Protein AF-A0A919HQS0-F1 (afdb_monomer_lite)

InterPro domains:
  IPR010987 Glutathione S-transferase, C-terminal-like [PS50405] (1-66)
  IPR036282 Glutathione S-transferase, C-terminal domain superfamily [SSF47616] (2-63)

Foldseek 3Di:
DVLVVLVVAVEPVGPDDDDSCVVCLLVVVVVVVPDPDDDDSPSVVSSNVVLVPDPCCCVPRVDDDD

Sequence (66 aa):
MLDDELAKTPWLSGEQFGLGDIAVAPFVYNLLSILDSWQPRPHLQRWYQQISQRPAWREVVQIPVT

Structure (mmCIF, N/CA/C/O backbone):
data_AF-A0A919HQS0-F1
#
_entry.id   AF-A0A919HQS0-F1
#
loop_
_atom_site.group_PDB
_atom_site.id
_atom_site.type_symbol
_atom_site.label_atom_id
_atom_site.label_alt_id
_atom_site.label_comp_id
_atom_site.label_asym_id
_atom_site.label_entity_id
_atom_site.label_seq_id
_atom_site.pdbx_PDB_ins_code
_atom_site.Cartn_x
_atom_site.Cartn_y
_atom_site.Cartn_z
_atom_site.occupancy
_atom_site.B_iso_or_equiv
_atom_site.auth_seq_id
_atom_site.auth_comp_id
_atom_site.auth_asym_id
_atom_site.auth_atom_id
_atom_site.pdbx_PDB_model_num
ATOM 1 N N . MET A 1 1 ? -0.355 -11.495 6.356 1.00 84.56 1 MET A N 1
ATOM 2 C CA . MET A 1 1 ? 0.150 -10.445 7.265 1.00 84.56 1 MET A CA 1
ATOM 3 C C . MET A 1 1 ? -0.266 -9.049 6.825 1.00 84.56 1 MET A C 1
ATOM 5 O O . MET A 1 1 ? -1.093 -8.483 7.512 1.00 84.56 1 MET A O 1
ATOM 9 N N . LEU A 1 2 ? 0.229 -8.481 5.712 1.00 93.62 2 LEU A N 1
ATOM 10 C CA . LEU A 1 2 ? -0.111 -7.084 5.364 1.00 93.62 2 LEU A CA 1
ATOM 11 C C . LEU A 1 2 ? -1.604 -6.872 5.049 1.00 93.62 2 LEU A C 1
ATOM 13 O O . LEU A 1 2 ? -2.211 -5.931 5.544 1.00 93.62 2 LEU A O 1
ATOM 17 N N . ASP A 1 3 ? -2.196 -7.773 4.261 1.00 96.50 3 ASP A N 1
ATOM 18 C CA . ASP A 1 3 ? -3.632 -7.741 3.943 1.00 96.50 3 ASP A CA 1
ATOM 19 C C . ASP A 1 3 ? -4.503 -7.935 5.198 1.00 96.50 3 ASP A C 1
ATOM 21 O O . ASP A 1 3 ? -5.510 -7.254 5.352 1.00 96.50 3 ASP A O 1
ATOM 25 N N . ASP A 1 4 ? -4.063 -8.784 6.135 1.00 96.62 4 ASP A N 1
ATOM 26 C CA . ASP A 1 4 ? -4.769 -9.042 7.398 1.00 96.62 4 ASP A CA 1
ATOM 27 C C . ASP A 1 4 ? -4.736 -7.830 8.341 1.00 96.62 4 ASP A C 1
ATOM 29 O O . ASP A 1 4 ? -5.710 -7.563 9.041 1.00 96.62 4 ASP A O 1
ATOM 33 N N . GLU A 1 5 ? -3.634 -7.072 8.373 1.00 96.38 5 GLU A N 1
ATOM 34 C CA . GLU A 1 5 ? -3.579 -5.820 9.139 1.00 96.38 5 GLU A CA 1
ATOM 35 C C . GLU A 1 5 ? -4.451 -4.736 8.493 1.00 96.38 5 GLU A C 1
ATOM 37 O O . GLU A 1 5 ? -5.231 -4.074 9.177 1.00 96.38 5 GLU A O 1
ATOM 42 N N . LEU A 1 6 ? -4.421 -4.628 7.162 1.00 97.81 6 LEU A N 1
ATOM 43 C CA . LEU A 1 6 ? -5.267 -3.699 6.403 1.00 97.81 6 LEU A CA 1
ATOM 44 C C . LEU A 1 6 ? -6.758 -4.077 6.390 1.00 97.81 6 LEU A C 1
ATOM 46 O O . LEU A 1 6 ? -7.586 -3.282 5.929 1.00 97.81 6 LEU A O 1
ATOM 50 N N . ALA A 1 7 ? -7.103 -5.272 6.876 1.00 97.94 7 ALA A N 1
ATOM 51 C CA . ALA A 1 7 ? -8.474 -5.667 7.174 1.00 97.94 7 ALA A CA 1
ATOM 52 C C . ALA A 1 7 ? -8.986 -5.025 8.474 1.00 97.94 7 ALA A C 1
ATOM 54 O O . ALA A 1 7 ? -10.184 -4.785 8.609 1.00 97.94 7 ALA A O 1
ATOM 55 N N . LYS A 1 8 ? -8.088 -4.734 9.426 1.00 97.56 8 LYS A N 1
ATOM 56 C CA . LYS A 1 8 ? -8.421 -4.136 10.728 1.00 97.56 8 LYS A CA 1
ATOM 57 C C . LYS A 1 8 ? -8.406 -2.613 10.677 1.00 97.56 8 LYS A C 1
ATOM 59 O O . LYS A 1 8 ? -9.218 -1.977 11.343 1.00 97.56 8 LYS A O 1
ATOM 64 N N . THR A 1 9 ? -7.482 -2.030 9.913 1.00 97.19 9 THR A N 1
ATOM 65 C CA . THR A 1 9 ? -7.303 -0.576 9.823 1.00 97.19 9 THR A CA 1
ATOM 66 C C . THR A 1 9 ? -7.313 -0.087 8.373 1.00 97.19 9 THR A C 1
ATOM 68 O O . THR A 1 9 ? -6.857 -0.784 7.463 1.00 97.19 9 THR A O 1
ATOM 71 N N . PRO A 1 10 ? -7.816 1.135 8.110 1.00 96.75 10 PRO A N 1
ATOM 72 C CA . PRO A 1 10 ? -7.816 1.683 6.757 1.00 96.75 10 PRO A CA 1
ATOM 73 C C . PRO A 1 10 ? -6.393 1.945 6.240 1.00 96.75 10 PRO A C 1
ATOM 75 O O . PRO A 1 10 ? -6.154 1.797 5.040 1.00 96.75 10 PRO A O 1
ATOM 78 N N . TRP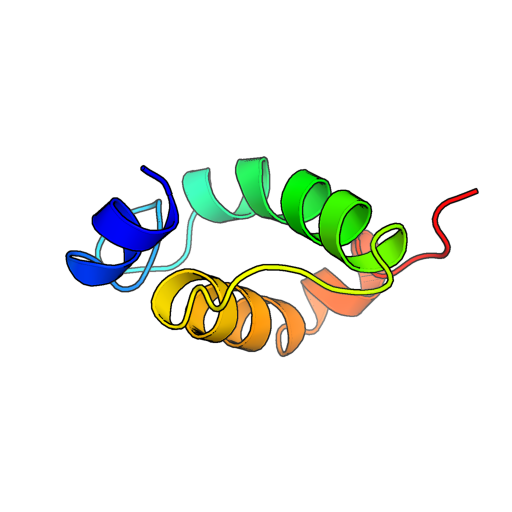 A 1 11 ? -5.451 2.269 7.124 1.00 98.12 11 TRP A N 1
ATOM 79 C CA . TRP A 1 11 ? -4.062 2.572 6.792 1.00 98.12 11 TRP A CA 1
ATOM 80 C C . TRP A 1 11 ? -3.105 1.777 7.678 1.00 98.12 11 TRP A C 1
ATOM 82 O O . TRP A 1 11 ? -3.454 1.384 8.794 1.00 98.12 11 TRP A O 1
ATOM 92 N N . LEU A 1 12 ? -1.869 1.589 7.218 1.00 97.19 12 LEU A N 1
ATOM 93 C CA . LEU A 1 12 ? -0.799 1.012 8.039 1.00 97.19 12 LEU A CA 1
ATOM 94 C C . LEU A 1 12 ? -0.417 1.941 9.193 1.00 97.19 12 LEU A C 1
ATOM 96 O O . LEU A 1 12 ? 0.080 1.484 10.217 1.00 97.19 12 LEU A O 1
ATOM 100 N N . SER A 1 13 ? -0.689 3.239 9.045 1.00 97.75 13 SER A N 1
ATOM 101 C CA . SER A 1 13 ? -0.529 4.229 10.114 1.00 97.75 13 SER A CA 1
ATOM 102 C C . SER A 1 13 ? -1.751 4.326 11.046 1.00 97.75 13 SER A C 1
ATOM 104 O O . SER A 1 13 ? -1.785 5.199 11.909 1.00 97.75 13 SER A O 1
ATOM 106 N N . GLY A 1 14 ? -2.751 3.447 10.897 1.00 96.62 14 GLY A N 1
ATOM 107 C CA . GLY A 1 14 ? -3.959 3.405 11.724 1.00 96.62 14 GLY A CA 1
ATOM 108 C C . GLY A 1 14 ? -5.183 3.993 11.020 1.00 96.62 14 GLY A C 1
ATOM 109 O O . GLY A 1 14 ? -5.551 3.559 9.928 1.00 96.62 14 GLY A O 1
ATOM 110 N N . GLU A 1 15 ? -5.850 4.959 11.655 1.00 96.75 15 GLU A N 1
ATOM 111 C CA . GLU A 1 15 ? -7.088 5.560 11.131 1.00 96.75 15 GLU A CA 1
ATOM 112 C C . GLU A 1 15 ? -6.856 6.517 9.954 1.00 96.75 15 GLU A C 1
ATOM 114 O O . GLU A 1 15 ? -7.752 6.729 9.136 1.00 96.75 15 GLU A O 1
ATOM 119 N N . GLN A 1 16 ? -5.652 7.083 9.837 1.00 97.62 16 GLN A N 1
ATOM 120 C CA . GLN A 1 16 ? -5.305 8.091 8.833 1.00 97.62 16 GLN A CA 1
ATOM 121 C C . GLN A 1 16 ? -4.023 7.711 8.088 1.00 97.62 16 GL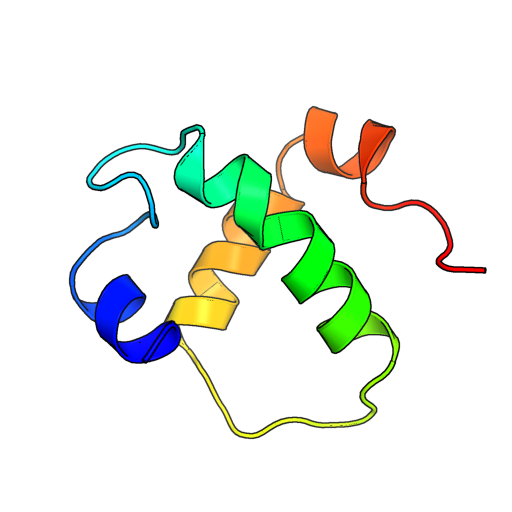N A C 1
ATOM 123 O O . GLN A 1 16 ? -3.164 7.022 8.634 1.00 97.62 16 GLN A O 1
ATOM 128 N N . PHE A 1 17 ? -3.895 8.181 6.844 1.00 97.38 17 PHE A N 1
ATOM 129 C CA . PHE A 1 17 ? -2.682 8.010 6.041 1.00 97.38 17 PHE A CA 1
ATOM 130 C C . PHE A 1 17 ? -1.493 8.695 6.720 1.00 97.38 17 PHE A C 1
ATOM 132 O O . PHE A 1 17 ? -1.596 9.856 7.119 1.00 97.38 17 PHE A O 1
ATOM 139 N N . GLY A 1 18 ? -0.354 8.010 6.796 1.00 96.88 18 GLY A N 1
ATOM 140 C CA . GLY A 1 18 ? 0.824 8.542 7.471 1.00 96.88 18 GLY A CA 1
ATOM 141 C C . GLY A 1 18 ? 2.132 7.867 7.072 1.00 96.88 18 GLY A C 1
ATOM 142 O O . GLY A 1 18 ? 2.263 7.271 6.003 1.00 96.88 18 GLY A O 1
ATOM 143 N N . LEU A 1 19 ? 3.130 7.989 7.949 1.00 96.69 19 LEU A N 1
ATOM 144 C CA . LEU A 1 19 ? 4.504 7.557 7.675 1.00 96.69 19 LEU A CA 1
ATOM 145 C C . LEU A 1 19 ? 4.631 6.049 7.422 1.00 96.69 19 LEU A C 1
ATOM 147 O O . LEU A 1 19 ? 5.461 5.652 6.607 1.00 96.69 19 LEU A O 1
ATOM 151 N N . GLY A 1 20 ? 3.806 5.218 8.067 1.00 96.56 20 GLY A N 1
ATOM 152 C CA . GLY A 1 20 ? 3.809 3.771 7.839 1.00 96.56 20 GLY A CA 1
ATOM 153 C C . GLY A 1 20 ? 3.411 3.420 6.406 1.00 96.56 20 GLY A C 1
ATOM 154 O O . GLY A 1 20 ? 4.026 2.566 5.773 1.00 96.56 20 GLY A O 1
ATOM 155 N N . ASP A 1 21 ? 2.435 4.141 5.858 1.00 97.75 21 ASP A N 1
ATOM 156 C CA . ASP A 1 21 ? 1.983 3.963 4.479 1.00 97.75 21 ASP A CA 1
ATOM 157 C C . ASP A 1 21 ? 3.038 4.451 3.487 1.00 97.75 21 ASP A C 1
ATOM 159 O O . ASP A 1 21 ? 3.357 3.746 2.533 1.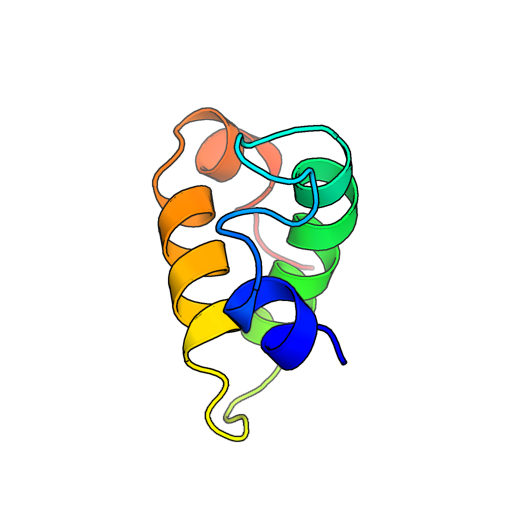00 97.75 21 ASP A O 1
ATOM 163 N N . ILE A 1 22 ? 3.619 5.628 3.745 1.00 96.06 22 ILE A N 1
ATOM 164 C CA . ILE A 1 22 ? 4.672 6.223 2.909 1.00 96.06 22 ILE A CA 1
ATOM 165 C C . ILE A 1 22 ? 5.895 5.305 2.832 1.00 96.06 22 ILE A C 1
ATOM 167 O O . ILE A 1 22 ? 6.464 5.143 1.756 1.00 96.06 22 ILE A O 1
ATOM 171 N N . ALA A 1 23 ? 6.286 4.689 3.949 1.00 95.81 23 ALA A N 1
ATOM 172 C CA . ALA A 1 23 ? 7.436 3.794 3.989 1.00 95.81 23 ALA A CA 1
ATOM 173 C C . ALA A 1 23 ? 7.202 2.504 3.187 1.00 95.81 23 ALA A C 1
ATOM 175 O O . ALA A 1 23 ? 8.111 2.027 2.516 1.00 95.81 23 ALA A O 1
ATOM 176 N N . VAL A 1 24 ? 5.995 1.930 3.246 1.00 96.31 24 VAL A N 1
ATOM 177 C CA . VAL A 1 24 ? 5.704 0.614 2.649 1.00 96.31 24 VAL A CA 1
ATOM 178 C C . VAL A 1 24 ? 5.265 0.712 1.187 1.00 96.31 24 VAL A C 1
ATOM 180 O O . VAL A 1 24 ? 5.578 -0.173 0.388 1.00 96.31 24 VAL A O 1
ATOM 183 N N . ALA A 1 25 ? 4.558 1.777 0.807 1.00 95.62 25 ALA A N 1
ATOM 184 C CA . ALA A 1 25 ? 3.948 1.904 -0.514 1.00 95.62 25 ALA A CA 1
ATOM 185 C C . ALA A 1 25 ? 4.921 1.750 -1.697 1.00 95.62 25 ALA A C 1
ATOM 187 O O . ALA A 1 25 ? 4.563 1.018 -2.624 1.00 95.62 25 ALA A O 1
ATOM 188 N N . PRO A 1 26 ? 6.142 2.328 -1.698 1.00 94.31 26 PRO A N 1
ATOM 189 C CA . PRO A 1 26 ? 7.080 2.161 -2.812 1.00 94.31 26 PRO A CA 1
ATOM 190 C C . PRO A 1 26 ? 7.467 0.698 -3.070 1.00 94.31 26 PRO A C 1
ATOM 192 O O . PRO A 1 26 ? 7.593 0.276 -4.217 1.00 94.31 26 PRO A O 1
ATOM 195 N N . PHE A 1 27 ? 7.589 -0.116 -2.017 1.00 93.62 27 PHE A N 1
ATOM 196 C CA . PHE A 1 27 ? 7.889 -1.542 -2.166 1.00 93.62 27 PHE A CA 1
ATOM 197 C C . PHE A 1 27 ? 6.720 -2.306 -2.790 1.00 93.62 27 PHE A C 1
ATOM 199 O O . PHE A 1 27 ? 6.931 -3.182 -3.629 1.00 93.62 27 PHE A O 1
ATOM 206 N N . VAL A 1 28 ? 5.486 -1.955 -2.415 1.00 93.75 28 VAL A N 1
ATOM 207 C CA . VAL A 1 28 ? 4.283 -2.554 -3.007 1.00 93.75 28 VAL A CA 1
ATOM 208 C C . VAL A 1 28 ? 4.133 -2.142 -4.473 1.00 93.75 28 VAL A C 1
ATOM 210 O O . VAL A 1 28 ? 3.807 -2.993 -5.293 1.00 93.75 28 VAL A O 1
ATOM 213 N N . TYR A 1 29 ? 4.437 -0.891 -4.830 1.00 92.44 29 TYR A N 1
ATOM 214 C CA . TYR A 1 29 ? 4.473 -0.446 -6.228 1.00 92.44 29 TYR A CA 1
ATOM 215 C C . TYR A 1 29 ? 5.432 -1.277 -7.078 1.00 92.44 29 TYR A C 1
ATOM 217 O O . TYR A 1 29 ? 5.028 -1.807 -8.113 1.00 92.44 29 TYR A O 1
ATOM 225 N N . ASN A 1 30 ? 6.675 -1.437 -6.617 1.00 91.12 30 ASN A N 1
ATOM 226 C CA . ASN A 1 30 ? 7.677 -2.223 -7.332 1.00 91.12 30 ASN A CA 1
ATOM 227 C C . ASN A 1 30 ? 7.216 -3.673 -7.504 1.00 91.12 30 ASN A C 1
ATOM 229 O O . ASN A 1 30 ? 7.264 -4.200 -8.611 1.00 91.12 30 ASN A O 1
ATOM 233 N N . LEU A 1 31 ? 6.706 -4.293 -6.434 1.00 90.88 31 LEU A N 1
ATOM 234 C CA . LEU A 1 31 ? 6.185 -5.659 -6.473 1.00 90.88 31 LEU A CA 1
ATOM 235 C C . LEU A 1 31 ? 5.050 -5.812 -7.497 1.00 90.88 31 LEU A C 1
ATOM 237 O O . LEU A 1 31 ? 5.063 -6.742 -8.295 1.00 90.88 31 LEU A O 1
ATOM 241 N N . LEU A 1 32 ? 4.079 -4.897 -7.492 1.00 89.12 32 LEU A N 1
ATOM 242 C CA . LEU A 1 32 ? 2.944 -4.932 -8.418 1.00 89.12 32 LEU A CA 1
ATOM 243 C C . LEU A 1 32 ? 3.333 -4.595 -9.864 1.00 89.12 32 LEU A C 1
ATOM 245 O O . LEU A 1 32 ? 2.589 -4.942 -10.773 1.00 89.12 32 LEU A O 1
ATOM 249 N N . SER A 1 33 ? 4.473 -3.936 -10.080 1.00 87.44 33 SER A N 1
ATOM 250 C CA . SER A 1 33 ? 4.955 -3.580 -11.421 1.00 87.44 33 SER A CA 1
ATOM 251 C C . SER A 1 33 ? 5.717 -4.716 -12.110 1.00 87.44 33 SER A C 1
ATOM 253 O O . SER A 1 33 ? 5.828 -4.704 -13.331 1.00 87.44 33 SER A O 1
ATOM 255 N N . ILE A 1 34 ? 6.241 -5.688 -11.352 1.00 89.62 34 ILE A N 1
ATOM 256 C CA . ILE A 1 34 ? 7.029 -6.817 -11.887 1.00 89.62 34 ILE A CA 1
ATOM 257 C C . ILE A 1 34 ? 6.261 -8.144 -11.931 1.00 89.62 34 ILE A C 1
ATOM 259 O O . ILE A 1 34 ? 6.733 -9.103 -12.534 1.00 89.62 34 ILE A O 1
ATOM 263 N N . LEU A 1 35 ? 5.119 -8.236 -11.246 1.00 89.12 35 LEU A N 1
ATOM 264 C CA . LEU A 1 35 ? 4.308 -9.449 -11.203 1.00 89.12 35 LEU A CA 1
ATOM 265 C C . LEU A 1 35 ? 3.205 -9.405 -12.263 1.00 89.12 35 LEU A C 1
ATOM 267 O O . LEU A 1 35 ? 2.359 -8.516 -12.237 1.00 89.12 35 LEU A O 1
ATOM 271 N N . ASP A 1 36 ? 3.138 -10.434 -13.108 1.00 87.00 36 ASP A N 1
ATOM 272 C CA . ASP A 1 36 ? 2.039 -10.605 -14.072 1.00 87.00 36 ASP A CA 1
ATOM 273 C C . ASP A 1 36 ? 0.708 -10.963 -13.390 1.00 87.00 36 ASP A C 1
ATOM 275 O O . ASP A 1 36 ? -0.377 -10.665 -13.889 1.00 87.00 36 ASP A O 1
ATOM 279 N N . SER A 1 37 ? 0.774 -11.643 -12.241 1.00 87.25 37 SER A N 1
ATOM 280 C CA . SER A 1 37 ? -0.399 -12.000 -11.444 1.00 87.25 37 SER A CA 1
ATOM 281 C C . SER A 1 37 ? -0.042 -12.215 -9.976 1.00 87.25 37 SER A C 1
ATOM 283 O O . SER A 1 37 ? 1.085 -12.576 -9.628 1.00 87.25 37 SER A O 1
ATOM 285 N N . TRP A 1 38 ? -1.023 -12.011 -9.097 1.00 85.94 38 TRP A N 1
ATOM 286 C CA . TRP A 1 38 ? -0.886 -12.268 -7.668 1.00 85.94 38 TRP A CA 1
ATOM 287 C C . TRP A 1 38 ? -2.194 -12.804 -7.083 1.00 85.94 38 TRP A C 1
ATOM 289 O O . TRP A 1 38 ? -3.274 -12.569 -7.623 1.00 85.94 38 TRP A O 1
ATOM 299 N N . GLN A 1 39 ? -2.096 -13.536 -5.969 1.00 91.19 39 GLN A N 1
ATOM 300 C CA . GLN A 1 39 ? -3.263 -14.001 -5.221 1.00 91.19 39 GLN A CA 1
ATOM 301 C C . GLN A 1 39 ? -4.090 -12.797 -4.739 1.00 91.19 39 GLN A C 1
ATOM 303 O O . GLN A 1 39 ? -3.484 -11.807 -4.317 1.00 91.19 39 GLN A O 1
ATOM 308 N N . PRO A 1 40 ? -5.436 -12.860 -4.757 1.00 92.38 40 PRO A N 1
ATOM 309 C CA . PRO A 1 40 ? -6.275 -11.747 -4.328 1.00 92.38 40 PRO A CA 1
ATOM 310 C C . PRO A 1 40 ? -5.946 -11.288 -2.904 1.00 92.38 40 PRO A C 1
ATOM 312 O O . PRO A 1 40 ? -5.922 -12.089 -1.970 1.00 92.38 40 PRO A O 1
ATOM 315 N N . ARG A 1 41 ? -5.702 -9.983 -2.749 1.00 95.31 41 ARG A N 1
ATOM 316 C CA . ARG A 1 41 ? -5.482 -9.305 -1.462 1.00 95.31 41 ARG A CA 1
ATOM 317 C C . ARG A 1 41 ? -6.346 -8.044 -1.420 1.00 95.31 41 ARG A C 1
ATOM 319 O O . ARG A 1 41 ? -5.865 -6.968 -1.782 1.00 95.31 41 ARG A O 1
ATOM 326 N N . PRO A 1 42 ? -7.651 -8.175 -1.123 1.00 96.25 42 PRO A N 1
ATOM 327 C CA . PRO A 1 42 ? -8.620 -7.103 -1.340 1.00 96.25 42 PRO A CA 1
ATOM 328 C C . PRO A 1 42 ? -8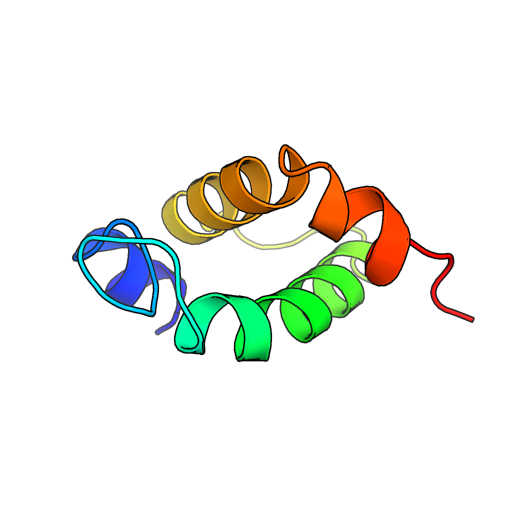.345 -5.865 -0.478 1.00 96.25 42 PRO A C 1
ATOM 330 O O . PRO A 1 42 ? -8.546 -4.739 -0.939 1.00 96.25 42 PRO A O 1
ATOM 333 N N . HIS A 1 43 ? -7.845 -6.038 0.747 1.00 98.00 43 HIS A N 1
ATOM 334 C CA . HIS A 1 43 ? -7.567 -4.922 1.649 1.00 98.00 43 HIS A CA 1
ATOM 335 C C . HIS A 1 43 ? -6.294 -4.179 1.246 1.00 98.00 43 HIS A C 1
ATOM 337 O O . HIS A 1 43 ? -6.272 -2.946 1.248 1.00 98.00 43 HIS A O 1
ATOM 343 N N . LEU A 1 44 ? -5.271 -4.919 0.814 1.00 96.75 44 LEU A N 1
ATOM 344 C CA . LEU A 1 44 ? -4.062 -4.367 0.219 1.00 96.75 44 LEU A CA 1
ATOM 345 C C . LEU A 1 44 ? -4.365 -3.627 -1.087 1.00 96.75 44 LEU A C 1
ATOM 347 O O . LEU A 1 44 ? -3.848 -2.535 -1.309 1.00 96.75 44 LEU A O 1
ATOM 351 N N . GLN A 1 45 ? -5.229 -4.189 -1.932 1.00 94.94 45 GLN A N 1
ATOM 352 C CA . GLN A 1 45 ? -5.629 -3.569 -3.191 1.00 94.94 45 GLN A CA 1
ATOM 353 C C . GLN A 1 45 ? -6.383 -2.257 -2.952 1.00 94.94 45 GLN A C 1
ATOM 355 O O . GLN A 1 45 ? -6.036 -1.246 -3.563 1.00 94.94 45 GLN A O 1
ATOM 360 N N . ARG A 1 46 ? -7.354 -2.240 -2.025 1.00 97.31 46 ARG A N 1
ATOM 361 C CA . ARG A 1 46 ? -8.042 -1.013 -1.582 1.00 97.31 46 ARG A CA 1
ATOM 362 C C . ARG A 1 46 ? -7.036 0.044 -1.131 1.00 97.31 46 ARG A C 1
ATOM 364 O O . ARG A 1 46 ? -7.086 1.180 -1.597 1.00 97.31 46 ARG A O 1
ATOM 371 N N . TRP A 1 47 ? -6.141 -0.327 -0.218 1.00 97.81 47 TRP A N 1
ATOM 372 C CA . TRP A 1 47 ? -5.125 0.571 0.328 1.00 97.81 47 TRP A CA 1
ATOM 373 C C . TRP A 1 47 ? -4.238 1.161 -0.777 1.00 97.81 47 TRP A C 1
ATOM 375 O O . TRP A 1 47 ? -4.096 2.379 -0.880 1.00 97.81 47 TRP A O 1
ATOM 385 N N . TYR A 1 48 ? -3.726 0.317 -1.674 1.00 95.50 48 TYR A N 1
ATOM 386 C CA . TYR A 1 48 ? -2.859 0.749 -2.766 1.00 95.50 48 TYR A CA 1
ATOM 387 C C . TYR A 1 48 ? -3.585 1.660 -3.769 1.00 95.50 48 TYR A C 1
ATOM 389 O O . TYR A 1 48 ? -3.028 2.664 -4.224 1.00 95.50 48 TYR A O 1
ATOM 397 N N . GLN A 1 49 ? -4.853 1.370 -4.077 1.00 94.69 49 GLN A N 1
ATOM 398 C CA . GLN A 1 49 ? -5.686 2.223 -4.929 1.00 94.69 49 GLN A CA 1
ATOM 399 C C . GLN A 1 49 ? -5.879 3.620 -4.330 1.00 94.69 49 GLN A C 1
ATOM 401 O O . GLN A 1 49 ? -5.765 4.609 -5.052 1.00 94.69 49 GLN A O 1
ATOM 406 N N . GLN A 1 50 ? -6.126 3.722 -3.020 1.00 96.31 50 GLN A N 1
ATOM 407 C CA . GLN A 1 50 ? -6.277 5.015 -2.345 1.00 96.31 50 GLN A CA 1
ATOM 408 C C . GLN A 1 50 ? -4.982 5.840 -2.385 1.00 96.31 50 GLN A C 1
ATOM 410 O O . GLN A 1 50 ? -5.032 7.052 -2.595 1.00 96.31 50 GLN A O 1
ATOM 415 N N . ILE A 1 51 ? -3.817 5.199 -2.239 1.00 95.81 51 ILE A N 1
ATOM 416 C CA . ILE A 1 51 ? -2.510 5.867 -2.360 1.00 95.81 51 ILE A CA 1
ATOM 417 C C . ILE A 1 51 ? -2.271 6.341 -3.795 1.00 95.81 51 ILE A C 1
ATOM 419 O O . ILE A 1 51 ? -1.902 7.496 -4.005 1.00 95.81 51 ILE A O 1
ATOM 423 N N . SER A 1 52 ? -2.571 5.493 -4.781 1.00 92.19 52 SER A N 1
ATOM 424 C CA . SER A 1 52 ? -2.368 5.771 -6.211 1.00 92.19 52 SER A CA 1
ATOM 425 C C . SER A 1 52 ? -3.195 6.953 -6.743 1.00 92.19 52 SER A C 1
ATOM 427 O O . SER A 1 52 ? -2.919 7.503 -7.814 1.00 92.19 52 SER A O 1
ATOM 429 N N . GLN A 1 53 ? -4.224 7.373 -6.002 1.00 93.88 53 GLN A N 1
ATOM 430 C CA . GLN A 1 53 ? -5.033 8.549 -6.321 1.00 93.88 53 GLN A CA 1
ATOM 431 C C . GLN A 1 53 ? -4.396 9.876 -5.884 1.00 93.88 53 GLN A C 1
ATOM 433 O O . GLN A 1 53 ? -4.830 10.934 -6.339 1.00 93.88 53 GLN A O 1
ATOM 438 N N . ARG A 1 54 ? -3.372 9.849 -5.023 1.00 93.75 54 ARG A N 1
ATOM 439 C CA . ARG A 1 54 ? -2.764 11.061 -4.460 1.00 93.75 54 ARG A CA 1
ATOM 440 C C . ARG A 1 54 ? -1.835 11.728 -5.488 1.00 93.75 54 ARG A C 1
ATOM 442 O O . ARG A 1 54 ? -0.972 11.043 -6.031 1.00 93.75 54 ARG A O 1
ATOM 449 N N . PRO A 1 55 ? -1.926 13.053 -5.718 1.00 92.88 55 PRO A N 1
ATOM 450 C CA . PRO A 1 55 ? -1.044 13.750 -6.663 1.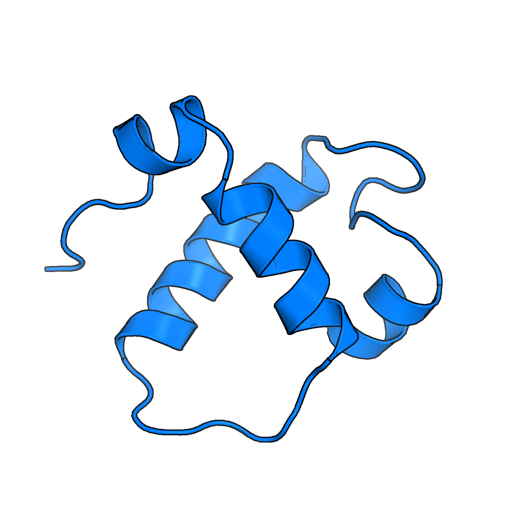00 92.88 55 PRO A CA 1
ATOM 451 C C . PRO A 1 55 ? 0.449 13.536 -6.371 1.00 92.88 55 PRO A C 1
ATOM 453 O O . PRO A 1 55 ? 1.180 13.073 -7.240 1.00 92.88 55 PRO A O 1
ATOM 456 N N . ALA A 1 56 ? 0.864 13.716 -5.110 1.00 92.06 56 ALA A N 1
ATOM 457 C CA . ALA A 1 56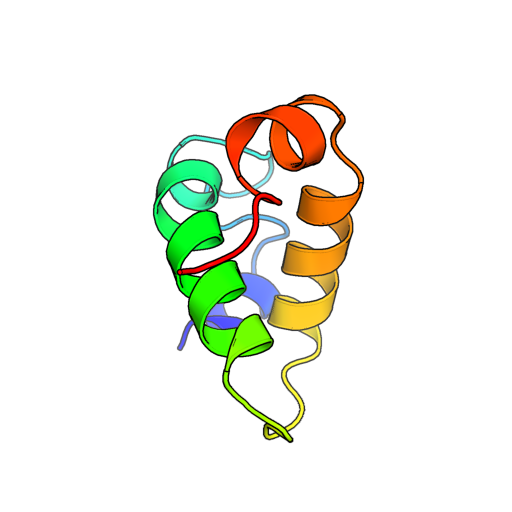 ? 2.255 13.528 -4.684 1.00 92.06 56 ALA A CA 1
ATOM 458 C C . ALA A 1 56 ? 2.791 12.107 -4.937 1.00 92.06 56 ALA A C 1
ATOM 460 O O . ALA A 1 56 ? 3.978 11.922 -5.185 1.00 92.06 56 ALA A O 1
ATOM 461 N N . TRP A 1 57 ? 1.922 11.092 -4.894 1.00 91.25 57 TRP A N 1
ATOM 462 C CA . TRP A 1 57 ? 2.317 9.720 -5.201 1.00 91.25 57 TRP A CA 1
ATOM 463 C C . TRP A 1 57 ? 2.677 9.553 -6.680 1.00 91.25 57 TRP A C 1
ATOM 465 O O . TRP A 1 57 ? 3.705 8.961 -7.008 1.00 91.25 57 TRP A O 1
ATOM 475 N N . ARG A 1 58 ? 1.851 10.110 -7.573 1.00 86.94 58 ARG A N 1
ATOM 476 C CA . ARG A 1 58 ? 2.072 10.036 -9.023 1.00 86.94 58 ARG A CA 1
ATOM 477 C C . ARG A 1 58 ? 3.320 10.796 -9.456 1.00 86.94 58 ARG A C 1
ATOM 479 O O . ARG A 1 58 ? 4.005 10.359 -10.367 1.00 86.94 58 ARG A O 1
ATOM 486 N N . GLU A 1 59 ? 3.602 11.913 -8.794 1.00 86.88 59 GLU A N 1
ATOM 487 C CA . GLU A 1 59 ? 4.752 12.763 -9.107 1.00 86.88 59 GLU A CA 1
ATOM 488 C C . GLU A 1 59 ? 6.082 12.174 -8.623 1.00 86.88 59 GLU A C 1
ATOM 490 O O . GLU A 1 59 ? 7.091 12.313 -9.308 1.00 86.88 59 GLU A O 1
ATOM 495 N N . VAL A 1 60 ? 6.097 11.530 -7.450 1.00 84.62 60 VAL A N 1
ATOM 496 C CA . VAL A 1 60 ? 7.350 11.141 -6.777 1.00 84.62 60 VAL A CA 1
ATOM 497 C C . VAL A 1 60 ? 7.650 9.648 -6.882 1.00 84.62 60 VAL A C 1
ATOM 499 O O . VAL A 1 60 ? 8.818 9.269 -6.927 1.00 84.62 60 VAL A O 1
ATOM 502 N N . VAL A 1 61 ? 6.625 8.789 -6.896 1.00 79.50 61 VAL A N 1
ATOM 503 C CA . VAL A 1 61 ? 6.814 7.333 -6.771 1.00 79.50 61 VAL A CA 1
ATOM 504 C C . VAL A 1 61 ? 6.403 6.574 -8.025 1.00 79.50 61 VAL A C 1
ATOM 506 O O . VAL A 1 61 ? 7.067 5.605 -8.381 1.00 79.50 61 VAL A O 1
ATOM 509 N N . GLN A 1 62 ? 5.364 7.015 -8.739 1.00 77.75 62 GLN A N 1
ATOM 510 C CA . GLN A 1 62 ? 4.907 6.362 -9.973 1.00 77.75 62 GLN A CA 1
ATOM 511 C C . GLN A 1 62 ? 5.772 6.731 -11.196 1.00 77.75 62 GLN A C 1
ATOM 513 O O . GLN A 1 62 ? 5.276 7.154 -12.239 1.00 77.75 62 GLN A O 1
ATOM 518 N N . ILE A 1 63 ? 7.083 6.569 -11.057 1.00 79.00 63 ILE A N 1
ATOM 519 C CA . ILE A 1 63 ? 8.067 6.680 -12.135 1.00 79.00 63 ILE A CA 1
ATOM 520 C C . ILE A 1 63 ? 8.410 5.280 -12.672 1.00 79.00 63 ILE A C 1
ATOM 522 O O . ILE A 1 63 ? 8.150 4.285 -11.984 1.00 79.00 63 ILE A O 1
ATOM 526 N N . PRO A 1 64 ? 8.961 5.159 -13.895 1.00 73.12 64 PRO A N 1
ATOM 527 C CA . PRO A 1 64 ? 9.400 3.870 -14.415 1.00 73.12 64 PRO A CA 1
ATOM 528 C C . PRO A 1 64 ? 10.394 3.205 -13.458 1.00 73.12 64 PRO A C 1
ATOM 530 O O . PRO A 1 64 ? 11.376 3.826 -13.053 1.00 73.12 64 PRO A O 1
ATOM 533 N N . VAL A 1 65 ? 10.137 1.945 -13.109 1.00 66.81 65 VAL A N 1
ATOM 534 C CA . VAL A 1 65 ? 11.101 1.108 -12.390 1.00 66.81 65 VAL A CA 1
ATOM 535 C C . VAL A 1 65 ? 12.088 0.589 -13.435 1.00 66.81 65 VAL A C 1
ATOM 537 O O . VAL A 1 65 ? 11.710 -0.220 -14.281 1.00 66.81 65 VAL A O 1
ATOM 540 N N . THR A 1 66 ? 13.309 1.124 -13.433 1.00 60.19 66 THR A N 1
ATOM 541 C CA . THR A 1 66 ? 14.411 0.722 -14.329 1.00 60.19 66 THR A CA 1
ATOM 542 C C . THR A 1 66 ? 15.333 -0.289 -13.680 1.00 60.19 66 THR A C 1
ATOM 544 O O . THR A 1 66 ? 15.627 -0.088 -12.479 1.00 60.19 66 THR A O 1
#

Organism: Klebsiella pneumoniae (NCBI:txid573)

Radius of gyration: 11.7 Å; chains: 1; bounding box: 23×28×26 Å

Secondary structure (DSSP, 8-state):
-HHHHHHH-SBTTBSS--HHHHHHHHHHHHHHHH-S-----HHHHHHHHHHHTSHHHHHHT-S---

pLDDT: mean 92.01, std 7.42, range [60.19, 98.12]